Protein AF-A0A6A0AIL7-F1 (afdb_monomer_lite)

Foldseek 3Di:
DWDWDDDPPDPTDTDCCVVDPDPPDDDPDPVVVCVCVVVVVVVVVVVVVVLVVLLVVVVVVDDQQDKFKWFFADDDPQATWTDGDSDTDGDGPVNDPDHDDHRDIDIDHHHDPPDDPDD

Secondary structure (DSSP, 8-state):
---EE--TTS--EE-GGGT-SSTT-----SHHHHTTHHHHHHHHHHHHHHHHHHHHHHHHT--TT-EEEEEEEEE-SSEEEEE-SS-EEEEEGGG-SS---TT-EEEEE-----PPP--

Radius of gyration: 20.56 Å; chains: 1; bounding box: 38×37×57 Å

Structure (mmCIF, N/CA/C/O backbone):
data_AF-A0A6A0AIL7-F1
#
_entry.id   AF-A0A6A0AIL7-F1
#
loop_
_atom_site.group_PDB
_atom_site.id
_atom_site.type_symbol
_atom_site.label_atom_id
_atom_site.label_alt_id
_atom_site.label_comp_id
_atom_site.label_asym_id
_atom_site.label_entity_id
_atom_site.label_seq_id
_atom_site.pdbx_PDB_ins_code
_atom_site.Cartn_x
_atom_site.Cartn_y
_atom_site.Cartn_z
_atom_site.occupancy
_atom_site.B_iso_or_equiv
_atom_site.auth_seq_id
_atom_site.auth_comp_id
_atom_site.auth_asym_id
_atom_site.auth_atom_id
_atom_site.pdbx_PDB_model_num
ATOM 1 N N . ALA A 1 1 ? -4.836 10.522 22.116 1.00 41.69 1 ALA A N 1
ATOM 2 C CA . ALA A 1 1 ? -4.903 9.921 20.766 1.00 41.69 1 ALA A CA 1
ATOM 3 C C . ALA A 1 1 ? -4.440 8.470 20.860 1.00 41.69 1 ALA A C 1
ATOM 5 O O . ALA A 1 1 ? -3.432 8.227 21.510 1.00 41.69 1 ALA A O 1
ATOM 6 N N . VAL A 1 2 ? -5.187 7.511 20.304 1.00 40.72 2 VAL A N 1
ATOM 7 C CA . VAL A 1 2 ? -4.827 6.080 20.341 1.00 40.72 2 VAL A CA 1
ATOM 8 C C . VAL A 1 2 ? -3.856 5.797 19.198 1.00 40.72 2 VAL A C 1
ATOM 10 O O . VAL A 1 2 ? -4.180 6.072 18.046 1.00 40.72 2 VAL A O 1
ATOM 13 N N . VAL A 1 3 ? -2.674 5.265 19.510 1.00 41.47 3 VAL A N 1
ATOM 14 C CA . VAL A 1 3 ? -1.702 4.834 18.496 1.00 41.47 3 VAL A CA 1
ATOM 15 C C . VAL A 1 3 ? -1.928 3.352 18.231 1.00 41.47 3 VAL A C 1
ATOM 17 O O . VAL A 1 3 ? -1.705 2.519 19.110 1.00 41.47 3 VAL A O 1
ATOM 20 N N . VAL A 1 4 ? -2.393 3.033 17.026 1.00 47.69 4 VAL A N 1
ATOM 21 C CA . VAL A 1 4 ? -2.575 1.659 16.554 1.00 47.69 4 VAL A CA 1
ATOM 22 C C . VAL A 1 4 ? -1.453 1.356 15.571 1.00 47.69 4 VAL A C 1
ATOM 24 O O . VAL A 1 4 ? -1.358 2.005 14.532 1.00 47.69 4 VAL A O 1
ATOM 27 N N . ASN A 1 5 ? -0.599 0.385 15.898 1.00 42.72 5 ASN A N 1
ATOM 28 C CA . ASN A 1 5 ? 0.419 -0.113 14.978 1.00 42.72 5 ASN A CA 1
ATOM 29 C C . ASN A 1 5 ? -0.033 -1.469 14.423 1.00 42.72 5 ASN A C 1
ATOM 31 O O . ASN A 1 5 ? -0.230 -2.423 15.178 1.00 42.72 5 ASN A O 1
ATOM 35 N N . ALA A 1 6 ? -0.233 -1.542 13.110 1.00 47.19 6 ALA A N 1
ATOM 36 C CA . ALA A 1 6 ? -0.600 -2.768 12.415 1.00 47.19 6 ALA A CA 1
ATOM 37 C C . ALA A 1 6 ? 0.632 -3.309 11.680 1.00 47.19 6 ALA A C 1
ATOM 39 O O . ALA A 1 6 ? 0.916 -2.923 10.547 1.00 47.19 6 ALA A O 1
ATOM 40 N N . ILE A 1 7 ? 1.374 -4.201 12.336 1.00 47.41 7 ILE A N 1
ATOM 41 C CA . ILE A 1 7 ? 2.474 -4.945 11.714 1.00 47.41 7 ILE A CA 1
ATOM 42 C C . ILE A 1 7 ? 1.879 -6.243 11.161 1.00 47.41 7 ILE A C 1
ATOM 44 O O . ILE A 1 7 ? 1.211 -6.968 11.889 1.00 47.41 7 ILE A O 1
ATOM 48 N N . LYS A 1 8 ? 2.107 -6.529 9.872 1.00 50.97 8 LYS A N 1
ATOM 49 C CA . LYS A 1 8 ? 1.417 -7.569 9.077 1.00 50.97 8 LYS A CA 1
ATOM 50 C C . LYS A 1 8 ? 1.447 -9.008 9.631 1.00 50.97 8 LYS A C 1
ATOM 52 O O . LYS A 1 8 ? 0.722 -9.841 9.105 1.00 50.97 8 LYS A O 1
ATOM 57 N N . GLU A 1 9 ? 2.226 -9.301 10.671 1.00 51.09 9 GLU A N 1
ATOM 58 C CA . GLU A 1 9 ? 2.452 -10.669 11.168 1.00 51.09 9 GLU A CA 1
ATOM 59 C C . GLU A 1 9 ? 2.216 -10.860 12.673 1.00 51.09 9 GLU A C 1
ATOM 61 O O . GLU A 1 9 ? 2.304 -11.978 13.177 1.00 51.09 9 GLU A O 1
ATOM 66 N N . ARG A 1 10 ? 1.888 -9.803 13.424 1.00 45.56 10 ARG A N 1
ATOM 67 C CA . ARG A 1 10 ? 1.518 -9.926 14.842 1.00 45.56 10 ARG A CA 1
ATOM 68 C C . ARG A 1 10 ? 0.245 -9.135 15.078 1.00 45.56 10 ARG A C 1
ATOM 70 O O . ARG A 1 10 ? 0.106 -8.033 14.557 1.00 45.56 10 ARG A O 1
ATOM 77 N N . GLY A 1 11 ? -0.691 -9.731 15.818 1.00 47.97 11 GLY A N 1
ATOM 78 C CA . GLY A 1 11 ? -1.997 -9.142 16.114 1.00 47.97 11 GLY A CA 1
ATOM 79 C C . GLY A 1 11 ? -1.901 -7.673 16.532 1.00 47.97 11 GLY A C 1
ATOM 80 O O . GLY A 1 11 ? -0.884 -7.236 17.068 1.00 47.97 11 GLY A O 1
ATOM 81 N N . VAL A 1 12 ? -2.967 -6.917 16.257 1.00 54.03 12 VAL A N 1
ATOM 82 C CA . VAL A 1 12 ? -3.060 -5.475 16.526 1.00 54.03 12 VAL A CA 1
ATOM 83 C C . VAL A 1 12 ? -2.534 -5.163 17.927 1.00 54.03 12 VAL A C 1
ATOM 85 O O . VAL A 1 12 ? -3.136 -5.556 18.926 1.00 54.03 12 VAL A O 1
ATOM 88 N N . GLN A 1 13 ? -1.402 -4.462 18.001 1.00 49.72 13 GLN A N 1
ATOM 89 C CA . GLN A 1 13 ? -0.781 -4.119 19.272 1.00 49.72 13 GLN A CA 1
ATOM 90 C C . GLN A 1 13 ? -1.284 -2.737 19.694 1.00 49.72 13 GLN A C 1
ATOM 92 O O . GLN A 1 13 ? -0.922 -1.712 19.114 1.00 49.72 13 GLN A O 1
ATOM 97 N N . LEU A 1 14 ? -2.173 -2.717 20.688 1.00 54.91 14 LEU A N 1
ATOM 98 C CA . LEU A 1 14 ? -2.658 -1.491 21.314 1.00 54.91 14 LEU A CA 1
ATOM 99 C C . LEU A 1 14 ? -1.661 -1.066 22.393 1.00 54.91 14 LEU A C 1
ATOM 101 O O . LEU A 1 14 ? -1.448 -1.783 23.369 1.00 54.91 14 LEU A O 1
ATOM 105 N N . SER A 1 15 ? -1.042 0.103 22.222 1.00 51.84 15 SER A N 1
ATOM 106 C CA . SER A 1 15 ? -0.192 0.681 23.263 1.00 51.84 15 SER A CA 1
ATOM 107 C C . SER A 1 15 ? -1.059 1.247 24.389 1.00 51.84 15 SER A C 1
ATOM 109 O O . SER A 1 15 ? -1.855 2.162 24.167 1.00 51.84 15 SER A O 1
ATOM 111 N N . THR A 1 16 ? -0.885 0.736 25.610 1.00 53.22 16 THR A N 1
ATOM 112 C CA . THR A 1 16 ? -1.556 1.253 26.816 1.00 53.22 16 THR A CA 1
ATOM 113 C C . THR A 1 16 ? -1.018 2.609 27.257 1.00 53.22 16 THR A C 1
ATOM 115 O O . THR A 1 16 ? -1.699 3.297 28.008 1.00 53.22 16 THR A O 1
ATOM 118 N N . LYS A 1 17 ? 0.126 3.066 26.722 1.00 52.19 17 LYS A N 1
ATOM 119 C CA . LYS A 1 17 ? 0.724 4.364 27.084 1.00 52.19 17 LYS A CA 1
ATOM 120 C C . LYS A 1 17 ? -0.193 5.565 26.839 1.00 52.19 17 LYS A C 1
ATOM 122 O O . LYS A 1 17 ? -0.039 6.584 27.492 1.00 52.19 17 LYS A O 1
ATOM 127 N N . ALA A 1 18 ? -1.144 5.461 25.908 1.00 54.91 18 ALA A N 1
ATOM 128 C CA . ALA A 1 18 ? -2.138 6.510 25.648 1.00 54.91 18 ALA A CA 1
ATOM 129 C C . ALA A 1 18 ? -3.402 6.401 26.527 1.00 54.91 18 ALA A C 1
ATOM 131 O O . ALA A 1 18 ? -4.270 7.271 26.472 1.00 54.91 18 ALA A O 1
ATOM 132 N N . LEU A 1 19 ? -3.528 5.307 27.280 1.00 53.16 19 LEU A N 1
ATOM 133 C CA . LEU A 1 19 ? -4.628 4.991 28.193 1.00 53.16 19 LEU A CA 1
ATOM 134 C C . LEU A 1 19 ? -4.212 5.115 29.672 1.00 53.16 19 LEU A C 1
ATOM 136 O O . LEU A 1 19 ? -5.064 5.007 30.551 1.00 53.16 19 LEU A O 1
ATOM 140 N N . GLU A 1 20 ? -2.920 5.317 29.915 1.00 56.69 20 GLU A N 1
ATOM 141 C CA . GLU A 1 20 ? -2.254 5.504 31.200 1.00 56.69 20 GLU A CA 1
ATOM 142 C C . GLU A 1 20 ? -2.374 6.967 31.653 1.00 56.69 20 GLU A C 1
ATOM 144 O O . GLU A 1 20 ? -1.978 7.873 30.921 1.00 56.69 20 GLU A O 1
ATOM 149 N N . LEU A 1 21 ? -2.900 7.217 32.860 1.00 61.88 21 LEU A N 1
ATOM 150 C CA . LEU A 1 21 ? -2.865 8.561 33.457 1.00 61.88 21 LEU A CA 1
ATOM 151 C C . LEU A 1 21 ? -1.427 8.923 33.882 1.00 61.88 21 LEU A C 1
ATOM 153 O O . LEU A 1 21 ? -1.018 10.078 33.803 1.00 61.88 21 LEU A O 1
ATOM 157 N N . VAL A 1 22 ? -0.665 7.905 34.302 1.00 64.44 22 VAL A N 1
ATOM 158 C CA . VAL A 1 22 ? 0.764 7.952 34.640 1.00 64.44 22 VAL A CA 1
ATOM 159 C C . VAL A 1 22 ? 1.484 6.829 33.881 1.00 64.44 22 VAL A C 1
ATOM 161 O O . VAL A 1 22 ? 0.987 5.700 33.895 1.00 64.44 22 VAL A O 1
ATOM 164 N N . PRO A 1 23 ? 2.649 7.084 33.251 1.00 58.88 23 PRO A N 1
ATOM 165 C CA . PRO A 1 23 ? 3.406 6.058 32.536 1.00 58.88 23 PRO A CA 1
ATOM 166 C C . PRO A 1 23 ? 3.672 4.810 33.394 1.00 58.88 23 PRO A C 1
ATOM 168 O O . PRO A 1 23 ? 4.217 4.912 34.491 1.00 58.88 23 PRO A O 1
ATOM 171 N N . GLY A 1 24 ? 3.301 3.634 32.887 1.00 67.12 24 GLY A N 1
ATOM 172 C CA . GLY A 1 24 ? 3.420 2.342 33.574 1.00 67.12 24 GLY A CA 1
ATOM 173 C C . GLY A 1 24 ? 2.193 1.926 34.396 1.00 67.12 24 GLY A C 1
ATOM 174 O O . GLY A 1 24 ? 2.165 0.809 34.914 1.00 67.12 24 GLY A O 1
ATOM 175 N N . GLN A 1 25 ? 1.164 2.771 34.508 1.00 62.09 25 GLN A N 1
ATOM 176 C CA . GLN A 1 25 ? -0.055 2.439 35.246 1.00 62.09 25 GLN A CA 1
ATOM 177 C C . GLN A 1 25 ? -1.008 1.568 34.407 1.00 62.09 25 GLN A C 1
ATOM 179 O O . GLN A 1 25 ? -1.759 2.058 33.567 1.00 62.09 25 GLN A O 1
ATOM 184 N N . MET A 1 26 ? -1.053 0.262 34.670 1.00 64.81 26 MET A N 1
ATOM 185 C CA . MET A 1 26 ? -2.045 -0.605 34.026 1.00 64.81 26 MET A CA 1
ATOM 186 C C . MET A 1 26 ? -3.475 -0.113 34.302 1.00 64.81 26 MET A C 1
ATOM 188 O O . MET A 1 26 ? -3.860 0.082 35.455 1.00 64.81 26 MET A O 1
ATOM 192 N N . LYS A 1 27 ? -4.287 0.038 33.245 1.00 62.84 27 LYS A N 1
ATOM 193 C CA . LYS A 1 27 ? -5.738 0.218 33.389 1.00 62.84 27 LYS A CA 1
ATOM 194 C C . LYS A 1 27 ? -6.321 -1.008 34.096 1.00 62.84 27 LYS A C 1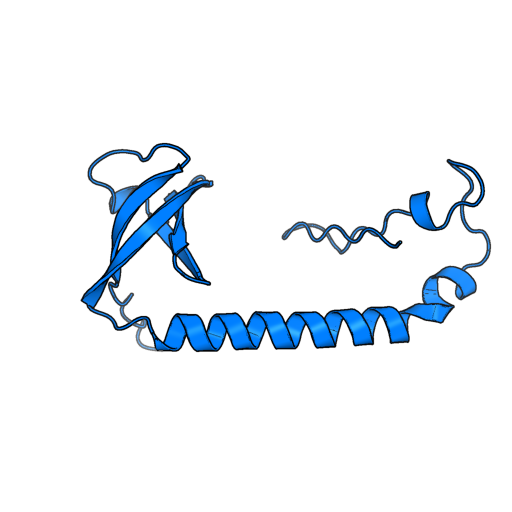
ATOM 196 O O . LYS A 1 27 ? -6.373 -2.092 33.520 1.00 62.84 27 LYS A O 1
ATOM 201 N N . SER A 1 28 ? -6.765 -0.823 35.334 1.00 69.94 28 SER A N 1
ATOM 202 C CA . SER A 1 28 ? -7.373 -1.874 36.160 1.00 69.94 28 SER A CA 1
ATOM 203 C C . SER A 1 28 ? -8.790 -2.227 35.701 1.00 69.94 28 SER A C 1
ATOM 205 O O . SER A 1 28 ? -9.247 -3.354 35.885 1.00 69.94 28 SER A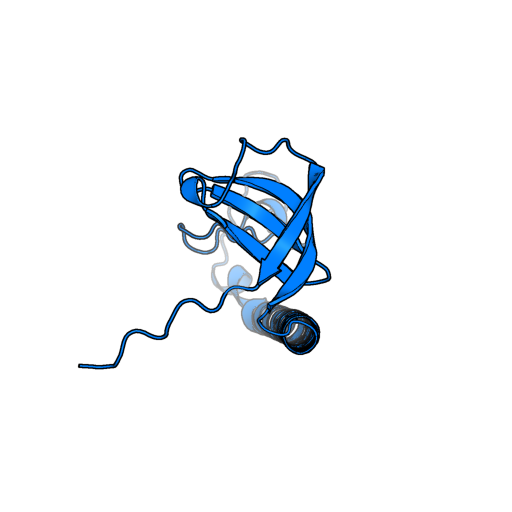 O 1
ATOM 207 N N . ASP A 1 29 ? -9.485 -1.263 35.094 1.00 69.75 29 ASP A N 1
ATOM 208 C CA . ASP A 1 29 ? -10.840 -1.436 34.586 1.00 69.75 29 ASP A CA 1
ATOM 209 C C . ASP A 1 29 ? -10.822 -1.997 33.157 1.00 69.75 29 ASP A C 1
ATOM 211 O O . ASP A 1 29 ? -10.539 -1.298 32.177 1.00 69.75 29 ASP A O 1
ATOM 215 N N . LYS A 1 30 ? -11.150 -3.289 33.055 1.00 68.31 30 LYS A N 1
ATOM 216 C CA . LYS A 1 30 ? -11.247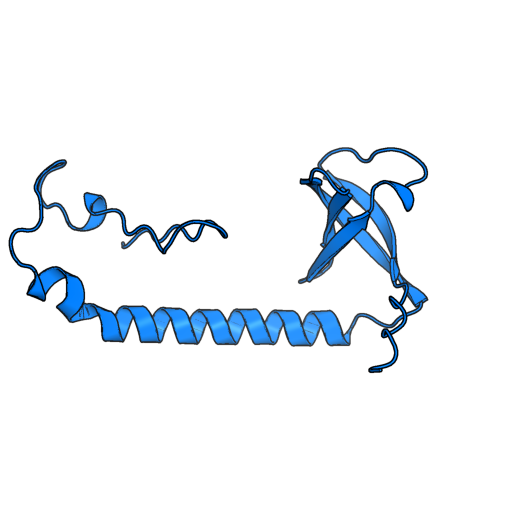 -4.021 31.789 1.00 68.31 30 LYS A CA 1
ATOM 217 C C . LYS A 1 30 ? -12.352 -3.467 30.885 1.00 68.31 30 LYS A C 1
ATOM 219 O O . LYS A 1 30 ? -12.171 -3.469 29.672 1.00 68.31 30 LYS A O 1
ATOM 224 N N . GLN A 1 31 ? -13.469 -2.981 31.431 1.00 66.56 31 GLN A N 1
ATOM 225 C CA . GLN A 1 31 ? -14.575 -2.449 30.623 1.00 66.56 31 GLN A CA 1
ATOM 226 C C . GLN A 1 31 ? -14.218 -1.087 30.015 1.00 66.56 31 GLN A C 1
ATOM 228 O O . GLN A 1 31 ? -14.523 -0.833 28.849 1.00 66.56 31 GLN A O 1
ATOM 233 N N . ALA A 1 32 ? -13.454 -0.259 30.732 1.00 68.44 32 ALA A N 1
ATOM 234 C CA . ALA A 1 32 ? -12.961 1.028 30.231 1.00 68.44 32 ALA A CA 1
ATOM 235 C C . ALA A 1 32 ? -11.940 0.927 29.077 1.00 68.44 32 ALA A C 1
ATOM 237 O O . ALA A 1 32 ? -11.591 1.946 28.471 1.00 68.44 32 ALA A O 1
ATOM 238 N N . VAL A 1 33 ? -11.418 -0.267 28.771 1.00 65.38 33 VAL A N 1
ATOM 239 C CA . VAL A 1 33 ? -10.601 -0.510 27.565 1.00 65.38 33 VAL A CA 1
ATOM 240 C C . VAL A 1 33 ? -11.489 -0.641 26.325 1.00 65.38 33 VAL A C 1
ATOM 242 O O . VAL A 1 33 ? -11.101 -0.199 25.245 1.00 65.38 33 VAL A O 1
ATOM 245 N N . PHE A 1 34 ? -12.694 -1.192 26.485 1.00 67.12 34 PHE A N 1
ATOM 246 C CA . PHE A 1 34 ? -13.603 -1.501 25.380 1.00 67.12 34 PHE A CA 1
ATOM 247 C C . PHE A 1 34 ? -14.769 -0.520 25.231 1.00 67.12 34 PHE A C 1
ATOM 249 O O . PHE A 1 34 ? -15.451 -0.572 24.212 1.00 67.12 34 PHE A O 1
ATOM 256 N N . ALA A 1 35 ? -14.980 0.391 26.188 1.00 76.81 35 ALA A N 1
ATOM 257 C CA . ALA A 1 35 ? -16.102 1.337 26.185 1.00 76.81 35 ALA A CA 1
ATOM 258 C C . ALA A 1 35 ? -16.262 2.100 24.853 1.00 76.81 35 ALA A C 1
ATOM 260 O O . ALA A 1 35 ? -17.372 2.241 24.356 1.00 76.81 35 ALA A O 1
ATOM 261 N N . ASN A 1 36 ? -15.147 2.489 24.220 1.00 71.75 36 ASN A N 1
ATOM 262 C CA . ASN A 1 36 ? -15.148 3.216 22.942 1.00 71.75 36 ASN A CA 1
ATOM 263 C C . ASN A 1 36 ? -14.715 2.343 21.751 1.00 71.75 36 ASN A C 1
ATOM 265 O O . ASN A 1 36 ? -14.364 2.861 20.689 1.00 71.75 36 ASN A O 1
ATOM 269 N N . ALA A 1 37 ? -14.695 1.014 21.907 1.00 73.81 37 ALA A N 1
ATOM 270 C CA . ALA A 1 37 ? -14.246 0.106 20.852 1.00 73.81 37 ALA A CA 1
ATOM 271 C C . ALA A 1 37 ? -15.145 0.187 19.609 1.00 73.81 37 ALA A C 1
ATOM 273 O O . ALA A 1 37 ? -14.634 0.147 18.493 1.00 73.81 37 ALA A O 1
ATOM 274 N N . ALA A 1 38 ? -16.458 0.368 19.792 1.00 78.25 38 ALA A N 1
ATOM 275 C CA . ALA A 1 38 ? -17.406 0.525 18.689 1.00 78.25 38 ALA A CA 1
ATOM 276 C C . ALA A 1 38 ? -17.129 1.797 17.867 1.00 78.25 38 ALA A C 1
ATOM 278 O O . ALA A 1 38 ? -17.090 1.744 16.640 1.00 78.25 38 ALA A O 1
ATOM 279 N N . GLU A 1 39 ? -16.851 2.924 18.527 1.00 79.56 39 GLU A N 1
ATOM 280 C CA . GLU A 1 39 ? -16.485 4.175 17.852 1.00 79.56 39 GLU A CA 1
ATOM 281 C C . GLU A 1 39 ? -15.128 4.075 17.148 1.00 79.56 39 GLU A C 1
ATOM 283 O O . GLU A 1 39 ? -14.962 4.561 16.027 1.00 79.56 39 GLU A O 1
ATOM 288 N N . GLY A 1 40 ? -14.150 3.428 17.791 1.00 78.56 40 GLY A N 1
ATOM 289 C CA . GLY A 1 40 ? -12.841 3.160 17.197 1.00 78.56 40 GLY A CA 1
ATOM 290 C C . GLY A 1 40 ? -12.949 2.282 15.951 1.00 78.56 40 GLY A C 1
ATOM 291 O O . GLY A 1 40 ? -12.330 2.582 14.929 1.00 78.56 40 GLY A O 1
ATOM 292 N N . LEU A 1 41 ? -13.791 1.247 16.008 1.00 76.19 41 LEU A N 1
ATOM 293 C CA . LEU A 1 41 ? -14.090 0.385 14.870 1.00 76.19 41 LEU A CA 1
ATOM 294 C C . LEU A 1 41 ? -14.794 1.159 13.752 1.00 76.19 41 LEU A C 1
ATOM 296 O O . LEU A 1 41 ? -14.387 1.041 12.601 1.00 76.19 41 LEU A O 1
ATOM 300 N N . ALA A 1 42 ? -15.796 1.983 14.069 1.00 80.19 42 ALA A N 1
ATOM 301 C CA . ALA A 1 42 ? -16.501 2.793 13.075 1.00 80.19 42 ALA A CA 1
ATOM 302 C C . ALA A 1 42 ? -15.549 3.754 12.341 1.00 80.19 42 ALA A C 1
ATOM 304 O O . ALA A 1 42 ? -15.553 3.811 11.111 1.00 80.19 42 ALA A O 1
ATOM 305 N N . LYS A 1 43 ? -14.664 4.442 13.077 1.00 78.81 43 LYS A N 1
ATOM 306 C CA . LYS A 1 43 ? -13.621 5.307 12.494 1.00 78.81 43 LYS A CA 1
ATOM 307 C C . LYS A 1 43 ? -12.646 4.519 11.619 1.00 78.81 43 LYS A C 1
ATOM 309 O O . LYS A 1 43 ? -12.307 4.967 10.526 1.00 78.81 43 LYS A O 1
ATOM 314 N N . TYR A 1 44 ? -12.222 3.341 12.076 1.00 77.25 44 TYR A N 1
ATOM 315 C CA . TYR A 1 44 ? -11.356 2.461 11.296 1.00 77.25 44 TYR A CA 1
ATOM 316 C C . TYR A 1 44 ? -12.026 1.998 9.996 1.00 77.25 44 TYR A C 1
ATOM 318 O O . TYR A 1 44 ? -11.395 2.040 8.943 1.00 77.25 44 TYR A O 1
ATOM 326 N N . LEU A 1 45 ? -13.295 1.584 10.047 1.00 83.38 45 LEU A N 1
ATOM 327 C CA . LEU A 1 45 ? -14.044 1.130 8.873 1.00 83.38 45 LEU A CA 1
ATOM 328 C C . LEU A 1 45 ? -14.265 2.260 7.862 1.00 83.38 45 LEU A C 1
ATOM 330 O O . LEU A 1 45 ? -14.084 2.033 6.668 1.00 83.38 45 LEU A O 1
ATOM 334 N N . LEU A 1 46 ? -14.583 3.472 8.327 1.00 83.88 46 LEU A N 1
ATOM 335 C CA . LEU A 1 46 ? -14.685 4.654 7.466 1.00 83.88 46 LEU A CA 1
ATOM 336 C C . LEU A 1 46 ? -13.363 4.934 6.742 1.00 83.88 46 LEU A C 1
ATOM 338 O O . LEU A 1 46 ? -13.340 4.970 5.514 1.00 83.88 46 LEU A O 1
ATOM 342 N N . GLY A 1 47 ? -12.253 5.032 7.484 1.00 82.69 47 GLY A N 1
ATOM 343 C CA . GLY A 1 47 ? -10.935 5.260 6.882 1.00 82.69 47 GLY A CA 1
ATOM 344 C C . GLY A 1 47 ? -10.502 4.121 5.954 1.00 82.69 47 GLY A C 1
ATOM 345 O O . GLY A 1 47 ? -9.927 4.355 4.895 1.00 82.69 47 GLY A O 1
ATOM 346 N N . LYS A 1 48 ? -10.825 2.868 6.300 1.00 82.00 48 LYS A N 1
ATOM 347 C CA . LYS A 1 48 ? -10.567 1.709 5.437 1.00 82.00 48 LYS A CA 1
ATOM 348 C C . LYS A 1 48 ? -11.322 1.820 4.111 1.00 82.00 48 LYS A C 1
ATOM 350 O O . LYS A 1 48 ? -10.726 1.534 3.077 1.00 82.00 48 LYS A O 1
ATOM 355 N N . ASN A 1 49 ? -12.596 2.206 4.131 1.00 83.19 49 ASN A N 1
ATOM 356 C CA . ASN A 1 49 ? -13.401 2.339 2.916 1.00 83.19 49 ASN A CA 1
ATOM 357 C C . ASN A 1 49 ? -12.857 3.438 1.998 1.00 83.19 49 ASN A C 1
ATOM 359 O O . ASN A 1 49 ? -12.719 3.203 0.802 1.00 83.19 49 ASN A O 1
ATOM 363 N N . GLU A 1 50 ? -12.468 4.584 2.559 1.00 85.75 50 GLU A N 1
ATOM 364 C CA . GLU A 1 50 ? -11.851 5.677 1.800 1.00 85.75 50 GLU A CA 1
ATOM 365 C C . GLU A 1 50 ? -10.538 5.238 1.131 1.00 85.75 50 GLU A C 1
ATOM 367 O O . GLU A 1 50 ? -10.359 5.413 -0.073 1.00 85.75 50 GLU A O 1
ATOM 372 N N . ILE A 1 51 ? -9.655 4.568 1.881 1.00 83.69 51 ILE A N 1
ATOM 373 C CA . ILE A 1 51 ? -8.396 4.024 1.347 1.00 83.69 51 ILE A CA 1
ATOM 374 C C . ILE A 1 51 ? -8.662 2.997 0.237 1.00 83.69 51 ILE A C 1
ATOM 376 O O . ILE A 1 51 ? -7.938 2.951 -0.759 1.00 83.69 51 ILE A O 1
ATOM 380 N N . MET A 1 52 ? -9.671 2.139 0.403 1.00 83.19 52 MET A N 1
ATOM 381 C CA . MET A 1 52 ? -10.015 1.136 -0.608 1.00 83.19 52 MET A CA 1
ATOM 382 C C . MET A 1 52 ? -10.566 1.769 -1.885 1.00 83.19 52 MET A C 1
ATOM 384 O O . MET A 1 52 ? -10.242 1.293 -2.972 1.00 83.19 52 MET A O 1
ATOM 388 N N . GLU A 1 53 ? -11.348 2.841 -1.771 1.00 86.50 53 GLU A N 1
ATOM 389 C CA . GLU A 1 53 ? -11.877 3.560 -2.930 1.00 86.50 53 GLU A CA 1
ATOM 390 C C . GLU A 1 53 ? -10.767 4.285 -3.699 1.00 86.50 53 GLU A C 1
ATOM 392 O O . GLU A 1 53 ? -10.665 4.135 -4.915 1.00 86.50 53 GLU A O 1
ATOM 397 N N . GLN A 1 54 ? -9.852 4.960 -2.997 1.00 83.88 54 GLN A N 1
ATOM 398 C CA . GLN A 1 54 ? -8.669 5.571 -3.620 1.00 83.88 54 GLN A CA 1
ATOM 399 C C . GLN A 1 54 ? -7.835 4.535 -4.389 1.00 83.88 54 GLN A C 1
ATOM 401 O O . GLN A 1 54 ? -7.437 4.768 -5.531 1.00 83.88 54 GLN A O 1
ATOM 406 N N . ARG A 1 55 ? -7.622 3.349 -3.802 1.00 81.44 55 ARG A N 1
ATOM 407 C CA . ARG A 1 55 ? -6.915 2.246 -4.473 1.00 81.44 55 ARG A CA 1
ATOM 408 C C . ARG A 1 55 ? -7.661 1.736 -5.700 1.00 81.44 55 ARG A C 1
ATOM 410 O O . ARG A 1 55 ? -7.026 1.467 -6.713 1.00 81.44 55 ARG A O 1
ATOM 417 N N . ARG A 1 56 ? -8.988 1.598 -5.626 1.00 83.31 56 ARG A N 1
ATOM 418 C CA . ARG A 1 56 ? -9.822 1.176 -6.763 1.00 83.31 56 ARG A CA 1
ATOM 419 C C . ARG A 1 56 ? -9.702 2.161 -7.927 1.00 83.31 56 ARG A C 1
ATOM 421 O O . ARG A 1 56 ? -9.538 1.733 -9.068 1.00 83.31 56 ARG A O 1
ATOM 428 N N . GLN A 1 57 ? -9.754 3.458 -7.639 1.00 84.88 57 GLN A N 1
ATOM 429 C CA . GLN A 1 57 ? -9.621 4.505 -8.652 1.00 84.88 57 GLN A CA 1
ATOM 430 C C . GLN A 1 57 ? -8.237 4.491 -9.300 1.00 84.88 57 GLN A C 1
ATOM 432 O O . GLN A 1 57 ? -8.144 4.514 -10.525 1.00 84.88 57 GLN A O 1
ATOM 437 N N . ALA A 1 58 ? -7.179 4.374 -8.498 1.0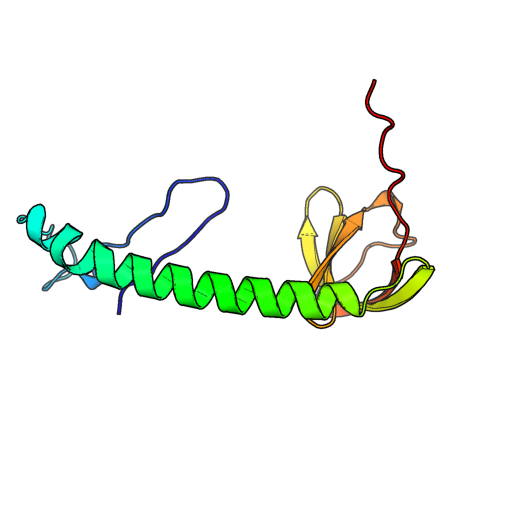0 80.50 58 ALA A N 1
ATOM 438 C CA . ALA A 1 58 ? -5.814 4.292 -9.005 1.00 80.50 58 ALA A CA 1
ATOM 439 C C . ALA A 1 58 ? -5.582 3.027 -9.857 1.00 80.50 58 ALA A C 1
ATOM 441 O O . ALA A 1 58 ? -5.008 3.114 -10.936 1.00 80.50 58 ALA A O 1
ATOM 442 N N . LEU A 1 59 ? -6.124 1.870 -9.454 1.00 79.12 59 LEU A N 1
ATOM 443 C CA . LEU A 1 59 ? -6.074 0.639 -10.258 1.00 79.12 59 LEU A CA 1
ATOM 444 C C . LEU A 1 59 ? -6.853 0.740 -11.577 1.00 79.12 59 LEU A C 1
ATOM 446 O O . LEU A 1 59 ? -6.479 0.102 -12.549 1.00 79.12 59 LEU A O 1
ATOM 450 N N . THR A 1 60 ? -7.925 1.533 -11.639 1.00 80.25 60 THR A N 1
ATOM 451 C CA . THR A 1 60 ? -8.700 1.711 -12.884 1.00 80.25 60 THR A CA 1
ATOM 452 C C . THR A 1 60 ? -7.909 2.486 -13.945 1.00 80.25 60 THR A C 1
ATOM 454 O O . THR A 1 60 ? -8.163 2.341 -15.138 1.00 80.25 60 THR A O 1
ATOM 457 N N . GLN A 1 61 ? -6.945 3.308 -13.521 1.00 73.06 61 GLN A N 1
ATOM 458 C CA . GLN A 1 61 ? -6.064 4.067 -14.415 1.00 73.06 61 GLN A CA 1
ATOM 459 C C . GLN A 1 61 ? -4.915 3.213 -14.970 1.00 73.06 61 GLN A C 1
ATOM 461 O O . GLN A 1 61 ? -4.268 3.609 -15.937 1.00 73.06 61 GLN A O 1
ATOM 466 N N . LEU A 1 62 ? -4.675 2.047 -14.371 1.00 75.75 62 LEU A N 1
ATOM 467 C CA . LEU A 1 62 ? -3.617 1.124 -14.739 1.00 75.75 62 LEU A CA 1
ATOM 468 C C . LEU A 1 62 ? -4.145 0.133 -15.785 1.00 75.75 62 LEU A C 1
ATOM 470 O O . LEU A 1 62 ? -5.033 -0.678 -15.518 1.00 75.75 62 LEU A O 1
ATOM 474 N N . GLN A 1 63 ? -3.656 0.264 -17.019 1.00 74.56 63 GLN A N 1
ATOM 475 C CA . GLN A 1 63 ? -3.971 -0.651 -18.114 1.00 74.56 63 GLN A CA 1
ATOM 476 C C . GLN A 1 63 ? -2.773 -1.562 -18.374 1.00 74.56 63 GLN A C 1
ATOM 478 O O . GLN A 1 63 ? -1.661 -1.080 -18.591 1.00 74.56 63 GLN A O 1
ATOM 483 N N . VAL A 1 64 ? -3.026 -2.870 -18.459 1.00 76.25 64 VAL A N 1
ATOM 484 C CA . VAL A 1 64 ? -2.016 -3.875 -18.818 1.00 76.25 64 VAL A CA 1
ATOM 485 C C . VAL A 1 64 ? -1.297 -3.468 -20.109 1.00 76.25 64 VAL A C 1
ATOM 487 O O . VAL A 1 64 ? -1.936 -3.125 -21.102 1.00 76.25 64 VAL A O 1
ATOM 490 N N . GLY A 1 65 ? 0.033 -3.522 -20.093 1.00 71.31 65 GLY A N 1
ATOM 491 C CA . GLY A 1 65 ? 0.900 -3.101 -21.195 1.00 71.31 65 GLY A CA 1
ATOM 492 C C . GLY A 1 65 ? 1.259 -1.613 -21.191 1.00 71.31 65 GLY A C 1
ATOM 493 O O . GLY A 1 65 ? 2.077 -1.192 -22.007 1.00 71.31 65 GLY A O 1
ATOM 494 N N . SER A 1 66 ? 0.700 -0.815 -20.277 1.00 72.62 66 SER A N 1
ATOM 495 C CA . SER A 1 66 ? 1.087 0.590 -20.113 1.00 72.62 66 SER A CA 1
ATOM 496 C C . SER A 1 66 ? 2.422 0.710 -19.393 1.00 72.62 66 SER A C 1
ATOM 498 O O . SER A 1 66 ? 2.709 -0.038 -18.457 1.00 72.62 66 SER A O 1
ATOM 500 N N . VAL A 1 67 ? 3.222 1.694 -19.807 1.00 78.19 67 VAL A N 1
ATOM 501 C CA . VAL A 1 67 ? 4.431 2.096 -19.085 1.00 78.19 67 VAL A CA 1
ATOM 502 C C . VAL A 1 67 ? 4.040 3.101 -18.009 1.00 78.19 67 VAL A C 1
ATOM 504 O O . VAL A 1 67 ? 3.534 4.183 -18.309 1.00 78.19 67 VAL A O 1
ATOM 507 N N . VAL A 1 68 ? 4.294 2.752 -16.756 1.00 81.25 68 VAL A N 1
ATOM 508 C CA . VAL A 1 68 ? 3.967 3.552 -15.577 1.00 81.25 68 VAL A CA 1
ATOM 509 C C . VAL A 1 68 ? 5.265 3.979 -14.909 1.00 81.25 68 VAL A C 1
ATOM 511 O O . VAL A 1 68 ? 6.214 3.207 -14.799 1.00 81.25 68 VAL A O 1
ATOM 514 N N . THR A 1 69 ? 5.337 5.237 -14.476 1.00 86.81 69 THR A N 1
ATOM 515 C CA . THR A 1 69 ? 6.503 5.731 -13.735 1.00 86.81 69 THR A CA 1
ATOM 516 C C . THR A 1 69 ? 6.277 5.551 -12.242 1.00 86.81 69 THR A C 1
ATOM 518 O O . THR A 1 69 ? 5.244 5.953 -11.710 1.00 86.81 69 THR A O 1
ATOM 521 N N . GLY A 1 70 ? 7.268 4.987 -11.563 1.00 90.19 70 GLY A N 1
ATOM 522 C CA . GLY A 1 70 ? 7.252 4.730 -10.135 1.00 90.19 70 GLY A CA 1
ATOM 523 C C . GLY A 1 70 ? 8.492 5.245 -9.419 1.00 90.19 70 GLY A C 1
ATOM 524 O O . GLY A 1 70 ? 9.476 5.655 -10.035 1.00 90.19 70 GLY A O 1
ATOM 525 N N . THR A 1 71 ? 8.444 5.245 -8.089 1.00 93.88 71 THR A N 1
ATOM 526 C CA . THR A 1 71 ? 9.594 5.545 -7.223 1.00 93.88 71 THR A CA 1
ATOM 527 C C . THR A 1 71 ? 9.865 4.378 -6.284 1.00 93.88 71 THR A C 1
ATOM 529 O O . THR A 1 71 ? 8.989 3.997 -5.506 1.00 93.88 71 THR A O 1
ATOM 532 N N . ALA A 1 72 ? 11.072 3.823 -6.315 1.00 93.25 72 ALA A N 1
ATOM 533 C CA . ALA A 1 72 ? 11.479 2.741 -5.427 1.00 93.25 72 ALA A CA 1
ATOM 534 C C . ALA A 1 72 ? 11.486 3.214 -3.967 1.00 93.25 72 ALA A C 1
ATOM 536 O O . ALA A 1 72 ? 12.117 4.211 -3.625 1.00 93.25 72 ALA A O 1
ATOM 537 N N . LYS A 1 73 ? 10.771 2.520 -3.076 1.00 95.00 73 LYS A N 1
ATOM 538 C CA . LYS A 1 73 ? 10.643 2.930 -1.664 1.00 95.00 73 LYS A CA 1
ATOM 539 C C . LYS A 1 73 ? 11.274 1.959 -0.688 1.00 95.00 73 LYS A C 1
ATOM 541 O O . LYS A 1 73 ? 11.837 2.396 0.316 1.00 95.00 73 LYS A O 1
ATOM 546 N N . MET A 1 74 ? 11.157 0.659 -0.937 1.00 93.00 74 MET A N 1
ATOM 547 C CA . MET A 1 74 ? 11.567 -0.346 0.039 1.00 93.00 74 MET A CA 1
ATOM 548 C C . MET A 1 74 ? 12.082 -1.607 -0.638 1.00 93.00 74 MET A C 1
ATOM 550 O O . MET A 1 74 ? 11.342 -2.263 -1.372 1.00 93.00 74 MET A O 1
ATOM 554 N N . ARG A 1 75 ? 13.321 -1.982 -0.309 1.00 93.12 75 ARG A N 1
ATOM 555 C CA . ARG A 1 75 ? 13.870 -3.295 -0.643 1.00 93.12 75 ARG A CA 1
ATOM 556 C C . ARG A 1 75 ? 13.183 -4.374 0.189 1.00 93.12 75 ARG A C 1
ATOM 558 O O . ARG A 1 75 ? 13.032 -4.234 1.403 1.00 93.12 75 ARG A O 1
ATOM 565 N N . ARG A 1 76 ? 12.800 -5.461 -0.467 1.00 91.12 76 ARG A N 1
ATOM 566 C CA . ARG A 1 76 ? 12.365 -6.729 0.130 1.00 91.12 76 ARG A CA 1
ATOM 567 C C . ARG A 1 76 ? 13.305 -7.849 -0.288 1.00 91.12 76 ARG A C 1
ATOM 569 O O . ARG A 1 76 ? 14.133 -7.651 -1.169 1.00 91.12 76 ARG A O 1
ATOM 576 N N . SER A 1 77 ? 13.178 -9.022 0.324 1.00 90.69 77 SER A N 1
ATOM 577 C CA . SER A 1 77 ? 13.968 -10.202 -0.052 1.00 90.69 77 SER A CA 1
ATOM 578 C C . SER A 1 77 ? 13.737 -10.633 -1.505 1.00 90.69 77 SER A C 1
ATOM 580 O O . SER A 1 77 ? 14.666 -11.094 -2.158 1.00 90.69 77 SER A O 1
ATOM 582 N N . ASP A 1 78 ? 12.525 -10.448 -2.025 1.00 87.69 78 ASP A N 1
ATOM 583 C CA . ASP A 1 78 ? 12.083 -10.900 -3.348 1.00 87.69 78 ASP A CA 1
ATOM 584 C C . ASP A 1 78 ? 12.081 -9.804 -4.426 1.00 87.69 78 ASP A C 1
ATOM 586 O O . ASP A 1 78 ? 11.869 -10.094 -5.604 1.00 87.69 78 ASP A O 1
ATOM 590 N N . GLY A 1 79 ? 12.354 -8.550 -4.058 1.00 91.62 79 GLY A N 1
ATOM 591 C CA . GLY A 1 79 ? 12.283 -7.438 -5.000 1.00 91.62 79 GLY A CA 1
ATOM 592 C C . GLY A 1 79 ? 12.233 -6.062 -4.351 1.00 91.62 79 GLY A C 1
ATOM 593 O O . GLY A 1 79 ? 12.705 -5.864 -3.227 1.00 91.62 79 GLY A O 1
ATOM 594 N N . TRP A 1 80 ? 11.638 -5.114 -5.063 1.00 93.44 80 TRP A N 1
ATOM 595 C CA . TRP A 1 80 ? 11.436 -3.738 -4.628 1.00 93.44 80 TRP A CA 1
ATOM 596 C C . TRP A 1 80 ? 9.959 -3.386 -4.609 1.00 93.44 80 TRP A C 1
ATOM 598 O O . TRP A 1 80 ? 9.230 -3.648 -5.560 1.00 93.44 80 TRP A O 1
ATOM 608 N N . LEU A 1 81 ? 9.522 -2.743 -3.527 1.00 92.81 81 LEU A N 1
ATOM 609 C CA . LEU A 1 81 ? 8.271 -2.004 -3.550 1.00 92.81 81 LEU A CA 1
ATOM 610 C C . LEU A 1 81 ? 8.497 -0.657 -4.217 1.00 92.81 81 LEU A C 1
ATOM 612 O O . LEU A 1 81 ? 9.254 0.179 -3.703 1.00 92.81 81 LEU A O 1
ATOM 616 N N . VAL A 1 82 ? 7.776 -0.445 -5.305 1.00 92.00 82 VAL A N 1
ATOM 617 C CA . VAL A 1 82 ? 7.771 0.796 -6.060 1.00 92.00 82 VAL A CA 1
ATOM 618 C C . VAL A 1 82 ? 6.420 1.471 -5.868 1.00 92.00 82 VAL A C 1
ATOM 620 O O . VAL A 1 82 ? 5.363 0.864 -6.028 1.00 92.00 82 VAL A O 1
ATOM 623 N N . ALA A 1 83 ? 6.456 2.730 -5.442 1.00 90.94 83 ALA A N 1
ATOM 624 C CA . ALA A 1 83 ? 5.273 3.565 -5.329 1.00 90.94 83 ALA A CA 1
ATOM 625 C C . ALA A 1 83 ? 4.911 4.117 -6.710 1.00 90.94 83 ALA A C 1
ATOM 627 O O . ALA A 1 83 ? 5.717 4.821 -7.320 1.00 90.94 83 ALA A O 1
ATOM 628 N N . LEU A 1 84 ? 3.703 3.798 -7.157 1.00 86.75 84 LEU A N 1
ATOM 629 C CA . LEU A 1 84 ? 3.031 4.358 -8.326 1.00 86.75 84 LEU A CA 1
ATOM 630 C C . LEU A 1 84 ? 2.003 5.399 -7.846 1.00 86.75 84 LEU A C 1
ATOM 632 O O . LEU A 1 84 ? 1.789 5.544 -6.637 1.00 86.75 84 LEU A O 1
ATOM 636 N N . ASP A 1 85 ? 1.343 6.111 -8.759 1.00 79.06 85 ASP A N 1
ATOM 637 C CA . ASP A 1 85 ? 0.316 7.104 -8.409 1.00 79.06 85 ASP A CA 1
ATOM 638 C C . ASP A 1 85 ? -0.889 6.453 -7.700 1.00 79.06 85 ASP A C 1
ATOM 640 O O . ASP A 1 85 ? -1.830 5.963 -8.314 1.00 79.06 85 ASP A O 1
ATOM 644 N N . GLY A 1 86 ? -0.843 6.419 -6.365 1.00 76.62 86 GLY A N 1
ATOM 645 C CA . GLY A 1 86 ? -1.902 5.883 -5.500 1.00 76.62 86 GLY A CA 1
ATOM 646 C C . GLY A 1 86 ? -1.840 4.373 -5.234 1.00 76.62 86 GLY A C 1
ATOM 647 O O . GLY A 1 86 ? -2.603 3.866 -4.406 1.00 76.62 86 GLY A O 1
ATOM 648 N N . VAL A 1 87 ? -0.911 3.648 -5.864 1.00 82.56 87 VAL A N 1
ATOM 649 C CA . VAL A 1 87 ? -0.728 2.196 -5.681 1.00 82.56 87 VAL A CA 1
ATOM 650 C C . VAL A 1 87 ? 0.740 1.857 -5.434 1.00 82.56 87 VAL A C 1
ATOM 652 O O . VAL A 1 87 ? 1.630 2.690 -5.569 1.00 82.56 87 VAL A O 1
ATOM 655 N N . SER A 1 88 ? 1.025 0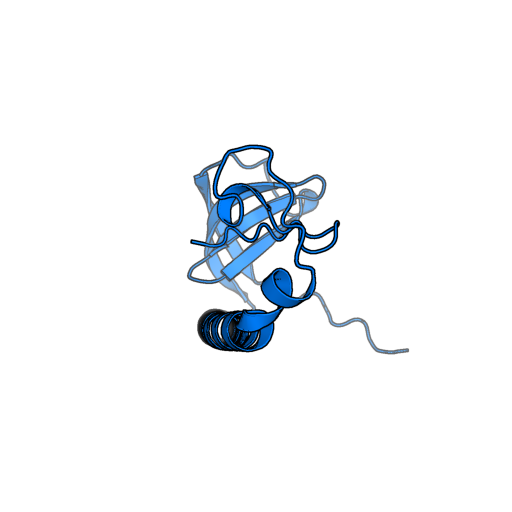.631 -5.011 1.00 87.19 88 SER A N 1
ATOM 656 C CA . SER A 1 88 ? 2.401 0.142 -4.913 1.00 87.19 88 SER A CA 1
ATOM 657 C C . SER A 1 88 ? 2.518 -1.179 -5.646 1.00 87.19 88 SER A C 1
ATOM 659 O O . SER A 1 88 ? 1.738 -2.093 -5.376 1.00 87.19 88 SER A O 1
ATOM 661 N N . ALA A 1 89 ? 3.502 -1.268 -6.531 1.00 87.31 89 ALA A N 1
ATOM 662 C CA . ALA A 1 89 ? 3.863 -2.481 -7.242 1.00 87.31 89 ALA A CA 1
ATOM 663 C C . ALA A 1 89 ? 5.053 -3.159 -6.558 1.00 87.31 89 ALA A C 1
ATOM 665 O O . ALA A 1 89 ? 5.878 -2.513 -5.906 1.00 87.31 89 ALA A O 1
ATOM 666 N N . LEU A 1 90 ? 5.113 -4.484 -6.671 1.00 89.75 90 LEU A N 1
ATOM 667 C CA . LEU A 1 90 ? 6.287 -5.263 -6.303 1.00 89.75 90 LEU A CA 1
ATOM 668 C C . LEU A 1 90 ? 7.006 -5.654 -7.590 1.00 89.75 90 LEU A C 1
ATOM 670 O O . LEU A 1 90 ? 6.514 -6.513 -8.319 1.00 89.75 90 LEU A O 1
ATOM 674 N N . VAL A 1 91 ? 8.173 -5.066 -7.829 1.00 88.62 91 VAL A N 1
ATOM 675 C CA . VAL A 1 91 ? 9.055 -5.470 -8.927 1.00 88.62 91 VAL A CA 1
ATOM 676 C C . VAL A 1 91 ? 9.978 -6.557 -8.422 1.00 88.62 91 VAL A C 1
ATOM 678 O O . VAL A 1 91 ? 10.713 -6.344 -7.452 1.00 88.62 91 VAL A O 1
ATOM 681 N N . ARG A 1 92 ? 9.935 -7.735 -9.043 1.00 89.00 92 ARG A N 1
ATOM 682 C CA . ARG A 1 92 ? 10.750 -8.870 -8.610 1.00 89.00 92 ARG A CA 1
ATOM 683 C C . ARG A 1 92 ? 12.203 -8.639 -8.995 1.00 89.00 92 ARG A C 1
ATOM 685 O O . ARG A 1 92 ? 12.496 -8.072 -10.040 1.00 89.00 92 ARG A O 1
ATOM 692 N N . GLY A 1 93 ? 13.123 -9.140 -8.176 1.00 86.00 93 GLY A N 1
ATOM 693 C CA . GLY A 1 93 ? 14.558 -8.974 -8.429 1.00 86.00 93 GLY A CA 1
ATOM 694 C C . GLY A 1 93 ? 15.030 -9.519 -9.785 1.00 86.00 93 GLY A C 1
ATOM 695 O O . GLY A 1 93 ? 15.962 -8.971 -10.353 1.00 86.00 93 GLY A O 1
ATOM 696 N N . TYR A 1 94 ? 14.385 -10.565 -10.312 1.00 86.62 94 TYR A N 1
ATOM 697 C CA . TYR A 1 94 ? 14.731 -11.148 -11.614 1.00 86.62 94 TYR A CA 1
ATOM 698 C C . TYR A 1 94 ? 14.182 -10.362 -12.816 1.00 86.62 94 TYR A C 1
ATOM 700 O O . TYR A 1 94 ? 14.660 -10.573 -13.925 1.00 86.62 94 TYR A O 1
ATOM 708 N N . ASP A 1 95 ? 13.206 -9.470 -12.609 1.00 83.56 95 ASP A N 1
ATOM 709 C CA . ASP A 1 95 ? 12.664 -8.591 -13.657 1.00 83.56 95 ASP A CA 1
ATOM 710 C C . ASP A 1 95 ? 13.511 -7.312 -13.819 1.00 83.56 95 ASP A C 1
ATOM 712 O O . ASP A 1 95 ? 13.274 -6.497 -14.710 1.00 83.56 95 ASP A O 1
ATOM 716 N N . LEU A 1 96 ? 14.507 -7.117 -12.946 1.00 83.75 96 LEU A N 1
ATOM 717 C CA . LEU A 1 96 ? 15.373 -5.946 -12.922 1.00 83.75 96 LEU A CA 1
ATOM 718 C C . LEU A 1 96 ? 16.664 -6.188 -13.711 1.00 83.75 96 LEU A C 1
ATOM 720 O O . LEU A 1 96 ? 17.384 -7.156 -13.478 1.00 83.75 96 LEU A O 1
ATOM 724 N N . VAL A 1 97 ? 17.007 -5.247 -14.594 1.00 82.75 97 VAL A N 1
ATOM 725 C CA . VAL A 1 97 ? 18.290 -5.249 -15.325 1.00 82.75 97 VAL A CA 1
ATOM 726 C C . VAL A 1 97 ? 19.467 -4.945 -14.386 1.00 82.75 97 VAL A C 1
ATOM 728 O O . VAL A 1 97 ? 20.567 -5.463 -14.565 1.00 82.75 97 VAL A O 1
ATOM 731 N N . HIS A 1 98 ? 19.232 -4.114 -13.373 1.00 85.31 98 HIS A N 1
ATOM 732 C CA . HIS A 1 98 ? 20.164 -3.795 -12.296 1.00 85.31 98 HIS A CA 1
ATOM 733 C C . HIS A 1 98 ? 19.379 -3.603 -10.994 1.00 85.31 98 HIS A C 1
ATOM 735 O O . HIS A 1 98 ? 18.191 -3.279 -11.033 1.00 85.31 98 HIS A O 1
ATOM 741 N N . ASP A 1 99 ? 20.026 -3.757 -9.837 1.00 87.12 99 ASP A N 1
ATOM 742 C CA . ASP A 1 99 ? 19.357 -3.454 -8.567 1.00 87.12 99 ASP A CA 1
ATOM 743 C C . ASP A 1 99 ? 18.949 -1.971 -8.520 1.00 87.12 99 ASP A C 1
ATOM 745 O O . ASP A 1 99 ? 19.554 -1.124 -9.186 1.00 87.12 99 ASP A O 1
ATOM 749 N N . LEU A 1 100 ? 17.887 -1.668 -7.780 1.00 90.31 100 LEU A N 1
ATOM 750 C CA . LEU A 1 100 ? 17.407 -0.298 -7.625 1.00 90.31 100 LEU A CA 1
ATOM 751 C C . LEU A 1 100 ? 18.024 0.357 -6.393 1.00 90.31 100 LEU A C 1
ATOM 753 O O . LEU A 1 100 ? 18.456 -0.310 -5.455 1.00 90.31 100 LEU A O 1
ATOM 757 N N . GLU A 1 101 ? 18.013 1.682 -6.371 1.00 93.19 101 GLU A N 1
ATOM 758 C CA . GLU A 1 101 ? 18.312 2.472 -5.185 1.00 93.19 101 GLU A CA 1
ATOM 759 C C . GLU A 1 101 ? 17.032 3.044 -4.577 1.00 93.19 101 GLU A C 1
ATOM 761 O O . GLU A 1 101 ? 16.014 3.261 -5.241 1.00 93.19 101 GLU A O 1
ATOM 766 N N . ARG A 1 102 ? 17.071 3.314 -3.272 1.00 93.88 102 ARG A N 1
ATOM 767 C CA . ARG A 1 102 ? 15.949 3.963 -2.598 1.00 93.88 102 ARG A CA 1
ATOM 768 C C . ARG A 1 102 ? 15.724 5.354 -3.195 1.00 93.88 102 ARG A C 1
ATOM 770 O O . ARG A 1 102 ? 16.662 6.117 -3.374 1.00 93.88 102 ARG A O 1
ATOM 777 N N . ASP A 1 103 ? 14.460 5.672 -3.444 1.00 93.94 103 ASP A N 1
ATOM 778 C CA . ASP A 1 103 ?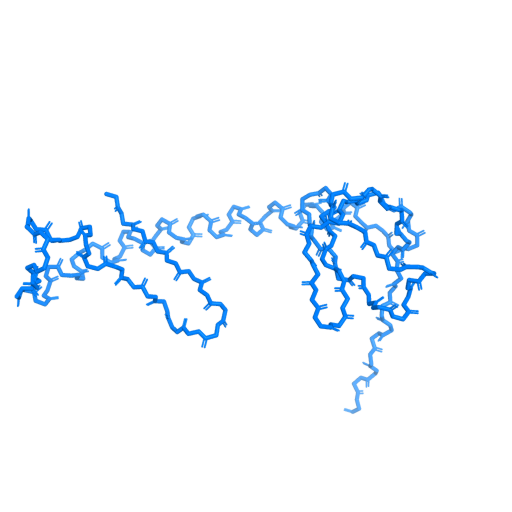 13.980 6.900 -4.077 1.00 93.94 103 ASP A CA 1
ATOM 779 C C . ASP A 1 103 ? 14.393 7.073 -5.554 1.00 93.94 103 ASP A C 1
ATOM 781 O O . ASP A 1 103 ? 14.107 8.110 -6.157 1.00 93.94 103 ASP A O 1
ATOM 785 N N . GLN A 1 104 ? 14.957 6.032 -6.180 1.00 91.81 104 GLN A N 1
ATOM 786 C CA . GLN A 1 104 ? 15.179 5.994 -7.624 1.00 91.81 104 GLN A CA 1
ATOM 787 C C . GLN A 1 104 ? 13.842 5.979 -8.375 1.00 91.81 104 GLN A C 1
ATOM 789 O O . GLN A 1 104 ? 12.924 5.225 -8.032 1.00 91.81 104 GLN A O 1
ATOM 794 N N . ARG A 1 105 ? 13.736 6.803 -9.425 1.00 90.94 105 ARG A N 1
ATOM 795 C CA . ARG A 1 105 ? 12.611 6.742 -10.362 1.00 90.94 105 ARG A CA 1
ATOM 796 C C . ARG A 1 105 ? 12.824 5.646 -11.393 1.00 90.94 105 ARG A C 1
ATOM 798 O O . ARG A 1 105 ? 13.903 5.542 -11.969 1.00 90.94 105 ARG A O 1
ATOM 805 N N . VAL A 1 106 ? 11.771 4.881 -11.643 1.00 87.00 106 VAL A N 1
ATOM 806 C CA . VAL A 1 106 ? 11.769 3.750 -12.571 1.00 87.00 106 VAL A CA 1
ATOM 807 C C . VAL A 1 106 ? 10.558 3.816 -13.488 1.00 87.00 106 VAL A C 1
ATOM 809 O O . VAL A 1 106 ? 9.533 4.393 -13.129 1.00 87.00 106 VAL A O 1
ATOM 812 N N . GLN A 1 107 ? 10.691 3.247 -14.681 1.00 84.31 107 GLN A N 1
ATOM 813 C CA . GLN A 1 107 ? 9.577 3.005 -15.589 1.00 84.31 107 GLN A CA 1
ATOM 814 C C . GLN A 1 107 ? 9.302 1.506 -15.606 1.00 84.31 107 GLN A C 1
ATOM 816 O O . GLN A 1 107 ? 10.203 0.713 -15.866 1.00 84.31 107 GLN A O 1
ATOM 821 N N . GLU A 1 108 ? 8.066 1.131 -15.315 1.00 73.44 108 GLU A N 1
ATOM 822 C CA . GLU A 1 108 ? 7.608 -0.252 -15.253 1.00 73.44 108 GLU A CA 1
ATOM 823 C C . GLU A 1 108 ? 6.550 -0.470 -16.321 1.00 73.44 108 GLU A C 1
ATOM 825 O O . GLU A 1 108 ? 5.652 0.350 -16.483 1.00 73.44 108 GLU A O 1
ATOM 830 N N . THR A 1 109 ? 6.645 -1.572 -17.060 1.00 76.19 109 THR A N 1
ATOM 831 C CA . THR A 1 109 ? 5.561 -1.982 -17.957 1.00 76.19 109 THR A CA 1
ATOM 832 C C . THR A 1 109 ? 4.673 -2.957 -17.209 1.00 76.19 109 THR A C 1
ATOM 834 O O . THR A 1 109 ? 5.146 -4.006 -16.764 1.00 76.19 109 THR A O 1
ATOM 837 N N . GLU A 1 110 ? 3.390 -2.632 -17.072 1.00 67.38 110 GLU A N 1
ATOM 838 C CA . GLU A 1 110 ? 2.454 -3.537 -16.414 1.00 67.38 110 GLU A CA 1
ATOM 839 C C . GLU A 1 110 ? 2.299 -4.825 -17.217 1.00 67.38 110 GLU A C 1
ATOM 841 O O . GLU A 1 110 ? 1.707 -4.846 -18.296 1.00 67.38 110 GLU A O 1
ATOM 846 N N . THR A 1 111 ? 2.812 -5.923 -16.673 1.00 64.62 111 THR A N 1
ATOM 847 C CA . THR A 1 111 ? 2.664 -7.247 -17.270 1.00 64.62 111 THR A CA 1
ATOM 848 C C . THR A 1 111 ? 1.621 -8.017 -16.470 1.00 64.62 111 THR A C 1
ATOM 850 O O . THR A 1 111 ? 1.733 -8.152 -15.253 1.00 64.62 111 THR A O 1
ATOM 853 N N . THR A 1 112 ? 0.581 -8.519 -17.139 1.00 52.84 112 THR A N 1
ATOM 854 C CA . THR A 1 112 ? -0.368 -9.448 -16.511 1.00 52.84 112 THR A CA 1
ATOM 855 C C . THR A 1 112 ? 0.386 -10.710 -16.101 1.00 52.84 112 THR A C 1
ATOM 857 O O . THR A 1 112 ? 0.968 -11.389 -16.946 1.00 52.84 112 THR A O 1
ATOM 860 N N . ALA A 1 113 ? 0.359 -11.050 -14.811 1.00 51.28 113 ALA A N 1
ATOM 861 C CA . ALA A 1 113 ? 0.612 -12.421 -14.400 1.00 51.28 113 ALA A CA 1
ATOM 862 C C . ALA A 1 113 ? -0.544 -13.254 -14.957 1.00 51.28 113 ALA A C 1
ATOM 864 O O . ALA A 1 113 ? -1.694 -13.030 -14.575 1.00 51.28 113 ALA A O 1
ATOM 865 N N . ALA A 1 114 ? -0.250 -14.142 -15.910 1.00 42.72 114 ALA A N 1
ATOM 866 C CA . ALA A 1 114 ? -1.225 -15.081 -16.441 1.00 42.72 114 ALA A CA 1
ATOM 867 C C . ALA A 1 114 ? -1.987 -15.707 -15.267 1.00 42.72 114 ALA A C 1
ATOM 869 O O . ALA A 1 114 ? -1.374 -16.274 -14.362 1.00 42.72 114 ALA A O 1
ATOM 870 N N . ALA A 1 115 ? -3.310 -15.542 -15.256 1.00 42.44 115 ALA A N 1
ATOM 871 C CA . ALA A 1 115 ? -4.160 -16.267 -14.335 1.00 42.44 115 ALA A CA 1
ATOM 872 C C . ALA A 1 115 ? -3.848 -17.758 -14.513 1.00 42.44 115 ALA A C 1
ATOM 874 O O . ALA A 1 115 ? -3.998 -18.287 -15.616 1.00 42.44 115 ALA A O 1
ATOM 875 N N . GLU A 1 116 ? -3.362 -18.411 -13.457 1.00 42.94 116 GLU A N 1
ATOM 876 C CA . GLU A 1 116 ? -3.297 -19.868 -13.422 1.00 42.94 116 GLU A CA 1
ATOM 877 C C . GLU A 1 116 ? -4.696 -20.398 -13.771 1.00 42.94 116 GLU A C 1
ATOM 879 O O . GLU A 1 116 ? -5.677 -19.956 -13.155 1.00 42.94 116 GLU A O 1
ATOM 884 N N . PRO A 1 117 ? -4.836 -21.288 -14.770 1.00 39.06 117 PRO A N 1
ATOM 885 C CA . PRO A 1 117 ? -6.118 -21.915 -15.023 1.00 39.06 117 PRO A CA 1
ATOM 886 C C . PRO A 1 117 ? -6.485 -22.723 -13.780 1.00 39.06 117 PRO A C 1
ATOM 888 O O . PRO A 1 117 ? -5.706 -23.558 -13.323 1.00 39.06 117 PRO A O 1
ATOM 891 N N . ALA A 1 118 ? -7.662 -22.443 -13.221 1.00 45.41 118 ALA A N 1
ATOM 892 C CA . ALA A 1 118 ? -8.248 -23.277 -12.186 1.00 45.41 118 ALA A CA 1
ATOM 893 C C . ALA A 1 118 ? -8.329 -24.716 -12.721 1.00 45.41 118 ALA A C 1
ATOM 895 O O . ALA A 1 118 ? -8.997 -24.959 -13.729 1.00 45.41 118 ALA A O 1
ATOM 896 N N . ALA A 1 119 ? -7.580 -25.618 -12.085 1.00 47.50 119 ALA A N 1
ATOM 897 C CA . ALA A 1 119 ? -7.659 -27.056 -12.307 1.00 47.50 119 ALA A CA 1
ATOM 898 C C . ALA A 1 119 ? -8.940 -27.632 -11.689 1.00 47.50 119 ALA A C 1
ATOM 900 O O . ALA A 1 119 ? -9.359 -27.123 -10.621 1.00 47.50 119 ALA A O 1
#

Sequence (119 aa):
AVVVNAIKERGVQLSTKALELVPGQMKSDKQAVFANAAEGLAKYLLGKNEIMEQRRQALTQLQVGSVVTGTAKMRRSDGWLVALDGVSALVRGYDLVHDLERDQRVQETETTAAAEPAA

pLDDT: mean 73.22, std 16.24, range [39.06, 95.0]

Organism: Haematococcus lacustris (NCBI:txid44745)